Protein AF-A0A0Q6TBN4-F1 (afdb_monomer_lite)

pLDDT: mean 96.28, std 6.08, range [51.78, 98.81]

Secondary structure (DSSP, 8-state):
-EE--S-TTS-----TT-B-SSSSEEEEEEEEE-SSSEEEEEEEEE-S--BSB-----S----S-EEEEEEEESSSS--EEE----PPP-

Sequence (90 aa):
MFTLQDNSASPSVPTLQMTFSRFGIVHFEVQYWNGAGWVDVPGGNVVNNNKVWRQFVFAPITTQRIRVLVSSSEYYLSRIVEVEAWTASQ

Structure (mmCIF, N/CA/C/O backbone):
data_AF-A0A0Q6TBN4-F1
#
_entry.id   AF-A0A0Q6TBN4-F1
#
loop_
_atom_site.group_PDB
_atom_site.id
_atom_site.type_symbol
_atom_site.label_atom_id
_atom_site.label_alt_id
_atom_site.label_comp_id
_atom_site.label_asym_id
_atom_site.label_entity_id
_atom_site.label_seq_id
_atom_site.pdbx_PDB_ins_code
_atom_site.Cartn_x
_atom_site.Cartn_y
_atom_site.Cartn_z
_atom_site.occupancy
_atom_site.B_iso_or_equiv
_atom_site.auth_seq_id
_atom_site.auth_comp_id
_atom_site.auth_asym_id
_atom_site.auth_atom_id
_atom_site.pdbx_PDB_model_num
ATOM 1 N N . MET A 1 1 ? -1.395 2.960 -2.526 1.00 96.12 1 MET A N 1
ATOM 2 C CA . MET A 1 1 ? 0.049 2.812 -2.240 1.00 96.12 1 MET A CA 1
ATOM 3 C C . MET A 1 1 ? 0.803 2.892 -3.549 1.00 96.12 1 MET A C 1
ATOM 5 O O . MET A 1 1 ? 0.397 2.244 -4.513 1.00 96.12 1 MET A O 1
ATOM 9 N N . PHE A 1 2 ? 1.866 3.686 -3.565 1.00 98.31 2 PHE A N 1
ATOM 10 C CA . PHE A 1 2 ? 2.741 3.876 -4.711 1.00 98.31 2 PHE A CA 1
ATOM 11 C C . PHE A 1 2 ? 4.162 3.451 -4.354 1.00 98.31 2 PHE A C 1
ATOM 13 O O . PHE A 1 2 ? 4.709 3.866 -3.329 1.00 98.31 2 PHE A O 1
ATOM 20 N N . THR A 1 3 ? 4.765 2.639 -5.213 1.00 98.38 3 THR A N 1
ATOM 21 C CA . THR A 1 3 ? 6.182 2.279 -5.143 1.00 98.38 3 THR A CA 1
ATOM 22 C C . THR A 1 3 ? 6.958 2.963 -6.267 1.00 98.38 3 THR A C 1
ATOM 24 O O . THR A 1 3 ? 6.361 3.597 -7.136 1.00 98.38 3 THR A O 1
ATOM 27 N N . LEU A 1 4 ? 8.289 2.911 -6.235 1.00 97.69 4 LEU A N 1
ATOM 28 C CA . LEU A 1 4 ? 9.099 3.632 -7.214 1.00 97.69 4 LEU A CA 1
ATOM 29 C C . LEU A 1 4 ? 8.964 3.002 -8.610 1.00 97.69 4 LEU A C 1
ATOM 31 O O . LEU A 1 4 ? 9.059 1.787 -8.755 1.00 97.69 4 LEU A O 1
ATOM 35 N N . GLN A 1 5 ? 8.753 3.837 -9.629 1.00 97.50 5 GLN A N 1
ATOM 36 C CA . GLN A 1 5 ? 8.724 3.424 -11.037 1.00 97.50 5 GLN A CA 1
ATOM 37 C C . GLN A 1 5 ? 10.138 3.271 -11.622 1.00 97.50 5 GLN A C 1
ATOM 39 O O . GLN A 1 5 ? 11.086 3.880 -11.122 1.00 97.50 5 GLN A O 1
ATOM 44 N N . ASP A 1 6 ? 10.272 2.515 -12.717 1.00 96.88 6 ASP A N 1
ATOM 45 C CA . ASP A 1 6 ? 11.564 2.248 -13.372 1.00 96.88 6 ASP A CA 1
ATOM 46 C C . ASP A 1 6 ? 12.284 3.537 -13.810 1.00 96.88 6 ASP A C 1
ATOM 48 O O . ASP A 1 6 ? 13.482 3.692 -13.572 1.00 96.88 6 ASP A O 1
ATOM 52 N N . ASN A 1 7 ? 11.555 4.492 -14.403 1.00 94.44 7 ASN A N 1
ATOM 53 C CA . ASN A 1 7 ? 12.095 5.790 -14.822 1.00 94.44 7 ASN A CA 1
ATOM 54 C C . ASN A 1 7 ? 12.130 6.798 -13.656 1.00 94.44 7 ASN A C 1
ATOM 56 O O . ASN A 1 7 ? 11.522 7.866 -13.708 1.00 94.44 7 ASN A O 1
ATOM 60 N N . SER A 1 8 ? 12.807 6.437 -12.567 1.00 93.19 8 SER A N 1
ATOM 61 C CA . SER A 1 8 ? 12.803 7.199 -11.310 1.00 93.19 8 SER A CA 1
ATOM 62 C C . SER A 1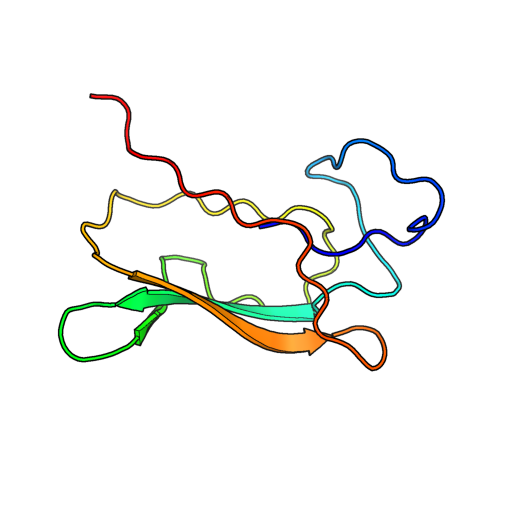 8 ? 13.425 8.598 -11.404 1.00 93.19 8 SER A C 1
ATOM 64 O O . SER A 1 8 ? 13.059 9.473 -10.625 1.00 93.19 8 SER A O 1
ATOM 66 N N . ALA A 1 9 ? 14.326 8.833 -12.362 1.00 95.69 9 ALA A N 1
ATOM 67 C CA . ALA A 1 9 ? 14.943 10.141 -12.598 1.00 95.69 9 ALA A CA 1
ATOM 68 C C . ALA A 1 9 ? 14.049 11.108 -13.400 1.00 95.69 9 ALA A C 1
ATOM 70 O O . ALA A 1 9 ? 14.295 12.312 -13.405 1.00 95.69 9 ALA A O 1
ATOM 71 N N . SER A 1 10 ? 13.021 10.599 -14.084 1.00 96.56 10 SER A N 1
ATOM 72 C CA . SER A 1 10 ? 12.063 11.399 -14.853 1.00 96.56 10 SER A CA 1
ATOM 73 C C . SER A 1 10 ? 10.674 10.746 -14.776 1.00 96.56 10 SER A C 1
ATOM 75 O O . SER A 1 10 ? 10.199 10.146 -15.744 1.00 96.56 10 SER A O 1
ATOM 77 N N . PRO A 1 11 ? 10.044 10.772 -13.587 1.00 95.69 11 PRO A N 1
ATOM 78 C CA . PRO A 1 11 ? 8.812 10.041 -13.342 1.00 95.69 11 PRO A CA 1
ATOM 79 C C . PRO A 1 11 ? 7.641 10.609 -14.149 1.00 95.69 11 PRO A C 1
ATOM 81 O O . PRO A 1 11 ? 7.536 11.814 -14.371 1.00 95.69 11 PRO A O 1
ATOM 84 N N . SER A 1 12 ? 6.716 9.730 -14.528 1.00 96.81 12 SER A N 1
ATOM 85 C CA . SER A 1 12 ? 5.401 10.108 -15.062 1.00 96.81 12 SER A CA 1
ATOM 86 C C . SER A 1 12 ? 4.300 9.821 -14.039 1.00 96.81 12 SER A C 1
ATOM 88 O O . SER A 1 12 ? 4.532 9.087 -13.072 1.00 96.81 12 SER A O 1
ATOM 90 N N . VAL A 1 13 ? 3.109 10.402 -14.232 1.00 96.75 13 VAL A N 1
ATOM 91 C CA . VAL A 1 13 ? 1.944 10.147 -13.366 1.00 96.75 13 VAL A CA 1
ATOM 92 C C . VAL A 1 13 ? 1.611 8.647 -13.394 1.00 96.75 13 VAL A C 1
ATOM 94 O O . VAL A 1 13 ? 1.342 8.115 -14.476 1.00 96.75 13 VAL A O 1
ATOM 97 N N . PRO A 1 14 ? 1.623 7.945 -12.243 1.00 97.38 14 PRO A N 1
ATOM 98 C CA . PRO A 1 14 ? 1.321 6.521 -12.212 1.00 97.38 14 PRO A CA 1
ATOM 99 C C . PRO A 1 14 ? -0.103 6.216 -12.681 1.00 97.38 14 PRO A C 1
ATOM 101 O O . PRO A 1 14 ? -1.063 6.887 -12.311 1.00 97.38 14 PRO A O 1
ATOM 104 N N . THR A 1 15 ? -0.248 5.145 -13.458 1.00 97.69 15 THR A N 1
ATOM 105 C CA . THR A 1 15 ? -1.550 4.583 -13.841 1.00 97.69 15 THR A CA 1
ATOM 106 C C . THR A 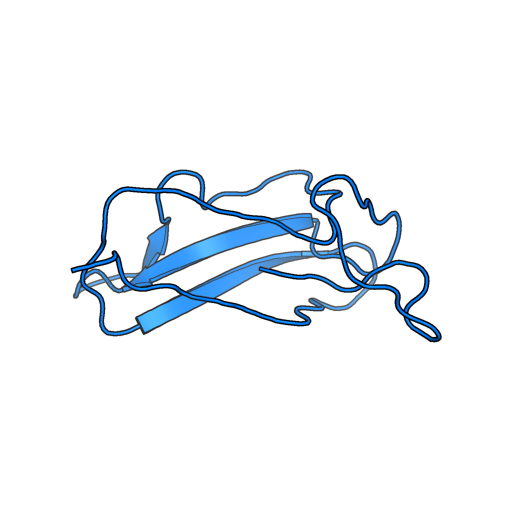1 15 ? -1.721 3.202 -13.214 1.00 97.69 15 THR A C 1
ATOM 108 O O . THR A 1 15 ? -0.739 2.546 -12.866 1.00 97.69 15 THR A O 1
ATOM 111 N N . LEU A 1 16 ? -2.958 2.707 -13.111 1.00 96.94 16 LEU A N 1
ATOM 112 C CA . LEU A 1 16 ? -3.229 1.362 -12.573 1.00 96.94 16 LEU A CA 1
ATOM 113 C C . LEU A 1 16 ? -2.607 0.231 -13.402 1.00 96.94 16 LEU A C 1
ATOM 115 O O . LEU A 1 16 ? -2.409 -0.881 -12.911 1.00 96.94 16 LEU A O 1
ATOM 119 N N . GLN A 1 17 ? -2.301 0.499 -14.670 1.00 97.62 17 GLN A N 1
ATOM 120 C CA . GLN A 1 17 ? -1.679 -0.479 -15.552 1.00 97.62 17 GLN A CA 1
ATOM 121 C C . GLN A 1 17 ? -0.150 -0.424 -15.499 1.00 97.62 17 GLN A C 1
ATOM 123 O O . GLN A 1 17 ? 0.473 -1.437 -15.819 1.00 97.62 17 GLN A O 1
ATOM 128 N N . MET A 1 18 ? 0.437 0.691 -15.043 1.00 98.38 18 MET A N 1
ATOM 129 C CA . MET A 1 18 ? 1.883 0.903 -15.000 1.00 98.38 18 MET A CA 1
ATOM 130 C C . MET A 1 18 ? 2.580 -0.167 -14.158 1.00 98.38 18 MET A C 1
ATOM 132 O O . MET A 1 18 ? 2.272 -0.371 -12.978 1.00 98.38 18 MET A O 1
ATOM 136 N N . THR A 1 19 ? 3.539 -0.842 -14.783 1.00 98.38 19 THR A N 1
ATOM 137 C CA . THR A 1 19 ? 4.383 -1.845 -14.140 1.00 98.38 19 THR A CA 1
ATOM 138 C C . THR A 1 19 ? 5.763 -1.293 -13.816 1.00 98.38 19 THR A C 1
ATOM 140 O O . THR A 1 19 ? 6.209 -0.331 -14.436 1.00 98.38 19 THR A O 1
ATOM 143 N N . PHE A 1 20 ? 6.448 -1.939 -12.882 1.00 98.06 20 PHE A N 1
ATOM 144 C CA . PHE A 1 20 ? 7.888 -1.805 -12.697 1.00 98.06 20 PHE A CA 1
ATOM 145 C C . PHE A 1 20 ? 8.564 -3.155 -12.957 1.00 98.06 20 PHE A C 1
ATOM 147 O O . PHE A 1 20 ? 7.958 -4.217 -12.794 1.00 98.06 20 PHE A O 1
ATOM 154 N N . SER A 1 21 ? 9.829 -3.092 -13.348 1.00 97.12 21 SER A N 1
ATOM 155 C CA . SER A 1 21 ? 10.760 -4.223 -13.411 1.00 97.12 21 SER A CA 1
ATOM 156 C C . SER A 1 21 ? 11.973 -4.014 -12.503 1.00 97.12 21 SER A C 1
ATOM 158 O O . SER A 1 21 ? 12.804 -4.907 -12.359 1.00 97.12 21 SER A O 1
ATOM 160 N N . ARG A 1 22 ? 12.089 -2.823 -11.904 1.00 95.19 22 ARG A N 1
ATOM 161 C CA . ARG A 1 22 ? 13.147 -2.417 -10.987 1.00 95.19 22 ARG A CA 1
ATOM 162 C C . ARG A 1 22 ? 12.555 -1.588 -9.852 1.00 95.19 22 ARG A C 1
ATOM 164 O O . ARG A 1 22 ? 11.523 -0.948 -9.994 1.00 95.19 22 ARG A O 1
ATOM 171 N N . PHE A 1 23 ? 13.260 -1.555 -8.727 1.00 96.12 23 PHE A N 1
ATOM 172 C CA . PHE A 1 23 ? 13.067 -0.624 -7.609 1.00 96.12 23 PHE A CA 1
ATOM 173 C C . PHE A 1 23 ? 11.789 -0.740 -6.771 1.00 96.12 23 PHE A C 1
ATOM 175 O O . PHE A 1 23 ? 11.806 -0.267 -5.628 1.00 96.12 23 PHE A O 1
ATOM 182 N N . GLY A 1 24 ? 10.718 -1.315 -7.316 1.00 98.00 24 GLY A N 1
ATOM 183 C CA . GLY A 1 24 ? 9.427 -1.426 -6.655 1.00 98.00 24 GLY A CA 1
ATOM 184 C C . GLY A 1 24 ? 9.387 -2.480 -5.545 1.00 98.00 24 GLY A C 1
ATOM 185 O O . GLY A 1 24 ? 10.158 -3.439 -5.541 1.00 98.00 24 GLY A O 1
ATOM 186 N N . ILE A 1 25 ? 8.470 -2.320 -4.590 1.00 98.62 25 ILE A N 1
ATOM 187 C CA . ILE A 1 25 ? 8.203 -3.330 -3.558 1.00 98.62 25 ILE A CA 1
ATOM 188 C C . ILE A 1 25 ? 7.344 -4.465 -4.129 1.00 98.62 25 ILE A C 1
ATOM 190 O O . ILE A 1 25 ? 6.333 -4.225 -4.799 1.00 98.62 25 ILE A O 1
ATOM 194 N N . VAL A 1 26 ? 7.763 -5.702 -3.865 1.00 98.44 26 VAL A N 1
ATOM 195 C CA . VAL A 1 26 ? 7.242 -6.918 -4.506 1.00 98.44 26 VAL A CA 1
ATOM 196 C C . VAL A 1 26 ? 6.328 -7.683 -3.554 1.00 98.44 26 VAL A C 1
ATOM 198 O O . VAL A 1 26 ? 5.220 -8.046 -3.953 1.00 98.44 26 VAL A O 1
ATOM 201 N N . HIS A 1 27 ? 6.757 -7.893 -2.302 1.00 98.62 27 HIS A N 1
ATOM 202 C CA . HIS A 1 27 ? 5.950 -8.519 -1.242 1.00 98.62 27 HIS A CA 1
ATOM 203 C C . HIS A 1 27 ? 5.762 -7.534 -0.093 1.00 98.62 27 HIS A C 1
ATOM 205 O O . HIS A 1 27 ? 6.739 -6.958 0.401 1.00 98.62 27 HIS A O 1
ATOM 211 N N . PHE A 1 28 ? 4.510 -7.305 0.290 1.00 98.75 28 PHE A N 1
ATOM 212 C CA . PHE A 1 28 ? 4.167 -6.382 1.365 1.00 98.75 28 PHE A CA 1
ATOM 213 C C . PHE A 1 28 ? 2.735 -6.592 1.865 1.00 98.75 28 PHE A C 1
ATOM 215 O O . PHE A 1 28 ? 1.860 -7.056 1.132 1.00 98.75 28 PHE A O 1
ATOM 222 N N . GLU A 1 29 ? 2.487 -6.157 3.094 1.00 98.81 29 GLU A N 1
ATOM 223 C CA . GLU A 1 29 ? 1.182 -6.152 3.737 1.00 98.81 29 GLU A CA 1
ATOM 224 C C . GLU A 1 29 ? 0.743 -4.721 4.072 1.00 98.81 29 GLU A C 1
ATOM 226 O O . GLU A 1 29 ? 1.464 -3.954 4.715 1.00 98.81 29 GLU A O 1
ATOM 231 N N . VAL A 1 30 ? -0.472 -4.351 3.666 1.00 98.75 30 VAL A N 1
ATOM 232 C CA . VAL A 1 30 ? -1.136 -3.115 4.104 1.00 98.75 30 VAL A CA 1
ATOM 233 C C . VAL A 1 30 ? -1.970 -3.423 5.340 1.00 98.75 30 VAL A C 1
ATOM 235 O O . VAL A 1 30 ? -2.879 -4.250 5.284 1.00 98.75 30 VAL A O 1
ATOM 238 N N . GLN A 1 31 ? -1.666 -2.759 6.454 1.00 98.81 31 GLN A N 1
ATOM 239 C CA . GLN A 1 31 ? -2.165 -3.143 7.772 1.00 98.81 31 GLN A CA 1
ATOM 240 C C . GLN A 1 31 ? -2.756 -1.972 8.551 1.00 98.81 31 GLN A C 1
ATOM 242 O O . GLN A 1 31 ? -2.324 -0.825 8.417 1.00 98.81 31 GLN A O 1
ATOM 247 N N . TYR A 1 32 ? -3.702 -2.290 9.429 1.00 98.75 32 TYR A N 1
ATOM 248 C CA . TYR A 1 32 ? -4.278 -1.380 10.411 1.00 98.75 32 TYR A CA 1
ATOM 249 C C . TYR A 1 32 ? -4.098 -1.924 11.832 1.00 98.75 32 TYR A C 1
ATOM 251 O O . TYR A 1 32 ? -3.896 -3.122 12.041 1.00 98.75 32 TYR A O 1
ATOM 259 N N . TRP A 1 33 ? -4.148 -1.032 12.820 1.00 98.69 33 TRP A N 1
ATOM 260 C CA . TRP A 1 33 ? -4.138 -1.410 14.232 1.00 98.69 33 TRP A CA 1
ATOM 261 C C . TRP A 1 33 ? -5.556 -1.712 14.724 1.00 98.69 33 TRP A C 1
ATOM 263 O O . TRP A 1 33 ? -6.419 -0.838 14.690 1.00 98.69 33 TRP A O 1
ATOM 273 N N . ASN A 1 34 ? -5.794 -2.921 15.236 1.00 98.00 34 ASN A N 1
ATOM 274 C CA . ASN A 1 34 ? -7.119 -3.339 15.721 1.00 98.00 34 ASN A CA 1
ATOM 275 C C . ASN A 1 34 ? -7.352 -3.090 17.227 1.00 98.00 34 ASN A C 1
ATOM 277 O O . ASN A 1 34 ? -8.343 -3.559 17.778 1.00 98.00 34 ASN A O 1
ATOM 281 N N . GLY A 1 35 ? -6.429 -2.406 17.909 1.00 98.19 35 GLY A N 1
ATOM 282 C CA . GLY A 1 35 ? -6.456 -2.210 19.364 1.00 98.19 35 GLY A CA 1
ATOM 283 C C . GLY A 1 35 ? -5.471 -3.097 20.132 1.00 98.19 35 GLY A C 1
ATOM 284 O O . GLY A 1 35 ? -5.009 -2.683 21.192 1.00 98.19 35 GLY A O 1
ATOM 285 N N . ALA A 1 36 ? -5.091 -4.253 19.579 1.00 97.81 36 ALA A N 1
ATOM 286 C CA . ALA A 1 36 ? -4.181 -5.217 20.210 1.00 97.81 36 ALA A CA 1
ATOM 287 C C . ALA A 1 36 ? -2.999 -5.635 19.316 1.00 97.81 36 ALA A C 1
ATOM 289 O O . ALA A 1 36 ? -1.945 -6.018 19.821 1.00 97.81 36 ALA A O 1
ATOM 290 N N . GLY A 1 37 ? -3.163 -5.561 17.996 1.00 98.31 37 GLY A N 1
ATOM 291 C CA . GLY A 1 37 ? -2.183 -6.006 17.017 1.00 98.31 37 GLY A CA 1
ATOM 292 C C . GLY A 1 37 ? -2.386 -5.367 15.645 1.00 98.31 37 GLY A C 1
ATOM 293 O O . GLY A 1 37 ? -3.354 -4.645 15.392 1.00 98.31 37 GLY A O 1
ATOM 294 N N . TRP A 1 38 ? -1.443 -5.653 14.752 1.00 98.81 38 TRP A N 1
ATOM 295 C CA . TRP A 1 38 ? -1.541 -5.303 13.339 1.00 98.81 38 TRP A CA 1
ATOM 296 C C . TRP A 1 38 ? -2.291 -6.394 12.582 1.00 98.81 38 TRP A C 1
ATOM 298 O O . TRP A 1 38 ? -1.971 -7.572 12.731 1.00 98.81 38 TRP A O 1
ATOM 308 N N . VAL A 1 39 ? -3.269 -5.990 11.775 1.00 98.69 39 VAL A N 1
ATOM 309 C CA . VAL A 1 39 ? -4.082 -6.878 10.934 1.00 98.69 39 VAL A CA 1
ATOM 310 C C . VAL A 1 39 ? -4.097 -6.328 9.514 1.00 98.69 39 VAL A C 1
ATOM 312 O O . VAL A 1 39 ? -4.120 -5.111 9.326 1.00 98.69 39 VAL A O 1
ATOM 315 N N . ASP A 1 40 ? -4.076 -7.209 8.518 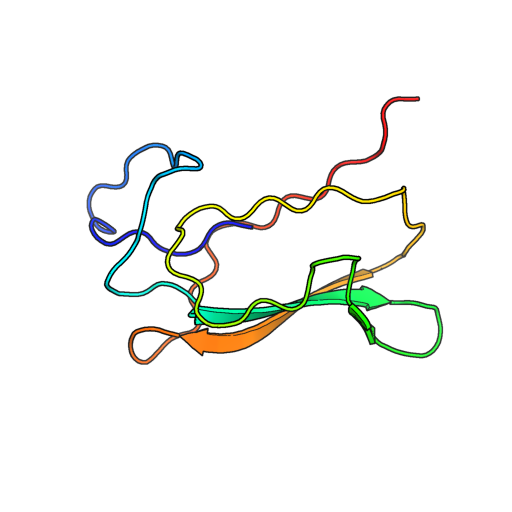1.00 98.75 40 ASP A N 1
ATOM 316 C CA . ASP A 1 40 ? -4.158 -6.824 7.109 1.00 98.75 40 ASP A CA 1
ATOM 317 C C . ASP A 1 40 ? -5.528 -6.208 6.792 1.00 98.75 40 ASP A C 1
ATOM 319 O O . ASP A 1 40 ? -6.568 -6.702 7.235 1.00 98.75 40 ASP A O 1
ATOM 323 N N . VAL A 1 41 ? -5.551 -5.145 5.982 1.00 98.31 41 VAL A N 1
ATOM 324 C CA . VAL A 1 41 ? -6.805 -4.721 5.336 1.00 98.31 41 VAL A CA 1
ATOM 325 C C . VAL A 1 41 ? -7.270 -5.824 4.371 1.00 98.31 41 VAL A C 1
ATOM 327 O O . VAL A 1 41 ? -6.432 -6.581 3.870 1.00 98.31 41 VAL A O 1
ATOM 330 N N . PRO A 1 42 ? -8.570 -5.940 4.046 1.00 98.19 42 PRO A N 1
ATOM 331 C CA . PRO A 1 42 ? -9.023 -6.902 3.044 1.00 98.19 42 PRO A CA 1
ATOM 332 C C . PRO A 1 42 ? -8.277 -6.731 1.709 1.00 98.19 42 PRO A C 1
ATOM 334 O O . PRO A 1 42 ? -8.241 -5.642 1.138 1.00 98.19 42 PRO A O 1
ATOM 337 N N . GLY A 1 43 ? -7.641 -7.806 1.232 1.00 97.81 43 GLY A N 1
ATOM 338 C CA . GLY A 1 43 ? -6.786 -7.788 0.035 1.00 97.81 43 GLY A CA 1
ATOM 339 C C . GLY A 1 43 ? -5.416 -7.114 0.217 1.00 97.81 43 GLY A C 1
ATOM 340 O O . GLY A 1 43 ? -4.705 -6.915 -0.766 1.00 97.81 43 GLY A O 1
ATOM 341 N N . GLY A 1 44 ? -5.051 -6.752 1.450 1.00 98.12 44 GLY A N 1
ATOM 342 C CA . GLY A 1 44 ? -3.835 -6.016 1.797 1.00 98.12 44 GLY A CA 1
ATOM 343 C C . GLY A 1 44 ? -2.551 -6.841 1.797 1.00 98.12 44 GLY A C 1
ATOM 344 O O . GLY A 1 44 ? -1.482 -6.244 1.740 1.00 98.12 44 GLY A O 1
ATOM 345 N N . ASN A 1 45 ? -2.638 -8.174 1.829 1.00 98.56 45 ASN A N 1
ATOM 346 C CA . ASN A 1 45 ? -1.491 -9.064 1.658 1.00 98.56 45 ASN A CA 1
ATOM 347 C C . ASN A 1 45 ? -1.185 -9.219 0.164 1.00 98.56 45 ASN A C 1
ATOM 349 O O . ASN A 1 45 ? -1.972 -9.804 -0.587 1.00 98.56 45 ASN A O 1
ATOM 353 N N . VAL A 1 46 ? -0.064 -8.652 -0.276 1.00 98.69 46 VAL A N 1
ATOM 354 C CA . VAL A 1 46 ? 0.336 -8.637 -1.680 1.00 98.69 46 VAL A CA 1
ATOM 355 C C . VAL A 1 46 ? 1.617 -9.430 -1.868 1.00 98.69 46 VAL A C 1
ATOM 357 O O . VAL A 1 46 ? 2.666 -9.098 -1.321 1.00 98.69 46 VAL A O 1
ATOM 360 N N . VAL A 1 47 ? 1.533 -10.430 -2.742 1.00 98.50 47 VAL A N 1
ATOM 361 C CA . VAL A 1 47 ? 2.666 -11.213 -3.236 1.00 98.50 47 VAL A CA 1
ATOM 362 C C . VAL A 1 47 ? 2.850 -10.986 -4.734 1.00 98.50 47 VAL A C 1
ATOM 364 O O . VAL A 1 47 ? 1.885 -10.753 -5.461 1.00 98.50 47 VAL A O 1
ATOM 367 N N . ASN A 1 48 ? 4.098 -11.065 -5.197 1.00 97.81 48 ASN A N 1
ATOM 368 C CA . ASN A 1 48 ? 4.506 -10.892 -6.594 1.00 97.81 48 ASN A CA 1
ATOM 369 C C . ASN A 1 48 ? 3.947 -9.617 -7.257 1.00 97.81 48 ASN A C 1
ATOM 371 O O . ASN A 1 48 ? 3.508 -9.643 -8.408 1.00 97.81 48 ASN A O 1
ATOM 375 N N . ASN A 1 49 ? 3.946 -8.493 -6.533 1.00 98.38 49 ASN A N 1
ATOM 376 C CA . ASN A 1 49 ? 3.556 -7.211 -7.103 1.00 98.38 49 ASN A CA 1
ATOM 377 C C . ASN A 1 49 ? 4.527 -6.794 -8.209 1.00 98.38 49 ASN A C 1
ATOM 379 O O . ASN A 1 49 ? 5.738 -6.799 -8.011 1.00 98.38 49 ASN A O 1
ATOM 383 N N . ASN A 1 50 ? 3.979 -6.340 -9.330 1.00 98.25 50 ASN A N 1
ATOM 384 C CA . ASN A 1 50 ? 4.733 -5.661 -10.379 1.00 98.25 50 ASN A CA 1
ATOM 385 C C . ASN A 1 50 ? 4.122 -4.305 -10.751 1.00 98.25 50 ASN A C 1
ATOM 387 O O . ASN A 1 50 ? 4.488 -3.746 -11.779 1.00 98.25 50 ASN A O 1
ATOM 391 N N . LYS A 1 51 ? 3.156 -3.788 -9.977 1.00 98.62 51 LYS A N 1
ATOM 392 C CA . LYS A 1 51 ? 2.468 -2.520 -10.255 1.00 98.62 51 LYS A CA 1
ATOM 393 C C . LYS A 1 51 ? 3.058 -1.383 -9.436 1.00 98.62 51 LYS A C 1
ATOM 395 O O . LYS A 1 51 ? 3.230 -1.513 -8.224 1.00 98.62 51 LYS A O 1
ATOM 400 N N . VAL A 1 52 ? 3.292 -0.252 -10.103 1.00 98.69 52 VAL A N 1
ATOM 401 C CA . VAL A 1 52 ? 3.745 0.998 -9.468 1.00 98.69 52 VAL A CA 1
ATOM 402 C C . VAL A 1 52 ? 2.667 1.531 -8.526 1.00 98.69 52 VAL A C 1
ATOM 404 O O . VAL A 1 52 ? 2.973 1.935 -7.408 1.00 98.69 52 VAL A O 1
ATOM 407 N N . TRP A 1 53 ? 1.402 1.476 -8.951 1.00 98.56 53 TRP A N 1
ATOM 408 C CA . TRP A 1 53 ? 0.249 1.890 -8.158 1.00 98.56 53 TRP A CA 1
ATOM 409 C C . TRP A 1 53 ? -0.619 0.691 -7.775 1.00 98.56 53 TRP A C 1
ATOM 411 O O . TRP A 1 53 ? -1.119 -0.041 -8.631 1.00 98.56 53 TRP A O 1
ATOM 421 N N . ARG A 1 54 ? -0.825 0.507 -6.468 1.00 98.19 54 ARG A N 1
ATOM 422 C CA . ARG A 1 54 ? -1.756 -0.473 -5.901 1.00 98.19 54 ARG A CA 1
ATOM 423 C C . ARG A 1 54 ? -2.864 0.236 -5.134 1.00 98.19 54 ARG A C 1
ATOM 425 O O . ARG A 1 54 ? -2.600 0.949 -4.157 1.00 98.19 54 ARG A O 1
ATOM 432 N N . GLN A 1 55 ? -4.095 0.011 -5.581 1.00 97.44 55 GLN A N 1
ATOM 433 C CA . GLN A 1 55 ? -5.317 0.426 -4.904 1.00 97.44 55 GLN A CA 1
ATOM 434 C C . GLN A 1 55 ? -5.943 -0.756 -4.170 1.00 97.44 55 GLN A C 1
ATOM 436 O O . GLN A 1 55 ? -5.938 -1.884 -4.663 1.00 97.44 55 GLN A O 1
ATOM 441 N N . PHE A 1 56 ? -6.491 -0.467 -2.996 1.00 96.69 56 PHE A N 1
ATOM 442 C CA . PHE A 1 56 ? -7.192 -1.421 -2.150 1.00 96.69 56 PHE A CA 1
ATOM 443 C C . PHE A 1 56 ? -8.547 -0.809 -1.826 1.00 96.69 56 PHE A C 1
ATOM 445 O O . PHE A 1 56 ? -8.605 0.299 -1.296 1.00 96.69 56 PHE A O 1
ATOM 452 N N . VAL A 1 57 ? -9.620 -1.512 -2.180 1.00 95.94 57 VAL A N 1
ATOM 453 C CA . VAL A 1 57 ? -10.998 -1.088 -1.920 1.00 95.94 57 VAL A CA 1
ATOM 454 C C . VAL A 1 57 ? -11.625 -2.120 -0.997 1.00 95.94 57 VAL A C 1
ATOM 456 O O . VAL A 1 57 ? -11.623 -3.311 -1.298 1.00 95.94 57 VAL A O 1
ATOM 459 N N . PHE A 1 58 ? -12.119 -1.662 0.146 1.00 96.00 58 PHE A N 1
ATOM 460 C CA . PHE A 1 58 ? -12.658 -2.499 1.211 1.00 96.00 58 PHE A CA 1
ATOM 461 C C . PHE A 1 58 ? -13.707 -1.713 2.010 1.00 96.00 58 PHE A C 1
ATOM 463 O O . PHE A 1 58 ? -13.821 -0.495 1.869 1.00 96.00 58 PHE A O 1
ATOM 470 N N . ALA A 1 59 ? -14.497 -2.409 2.832 1.00 95.69 59 ALA A N 1
ATOM 471 C CA . ALA A 1 59 ? -15.456 -1.761 3.728 1.00 95.69 59 ALA A CA 1
ATOM 472 C C . ALA A 1 59 ? -14.731 -0.852 4.744 1.00 95.69 59 ALA A C 1
ATOM 474 O O . ALA A 1 59 ? -13.631 -1.206 5.160 1.00 95.69 59 ALA A O 1
ATOM 475 N N . PRO A 1 60 ? -15.309 0.282 5.180 1.00 95.88 60 PRO A N 1
ATOM 476 C CA . PRO A 1 60 ? -14.619 1.219 6.068 1.00 95.88 60 PRO A CA 1
ATOM 477 C C . PRO A 1 60 ? -14.115 0.570 7.364 1.00 95.88 60 PRO A C 1
ATOM 479 O O . PRO A 1 60 ? -14.833 -0.193 8.009 1.00 95.88 60 PRO A O 1
ATOM 482 N N . ILE A 1 61 ? -12.885 0.908 7.764 1.00 96.25 61 ILE A N 1
ATOM 483 C CA . ILE A 1 61 ? -12.250 0.428 8.998 1.00 96.25 61 ILE A CA 1
ATOM 484 C C . ILE A 1 61 ? -11.907 1.632 9.874 1.00 96.25 61 ILE A C 1
ATOM 486 O O . ILE A 1 61 ? -11.112 2.486 9.482 1.00 96.25 61 ILE A O 1
ATOM 490 N N . THR A 1 62 ? -12.457 1.675 11.088 1.00 96.31 62 THR A N 1
ATOM 491 C CA . THR A 1 62 ? -12.061 2.659 12.102 1.00 96.31 62 THR A CA 1
ATOM 492 C C . THR A 1 62 ? -10.761 2.211 12.761 1.00 96.31 62 THR A C 1
ATOM 494 O O . THR A 1 62 ? -10.712 1.178 13.424 1.00 96.31 62 THR A O 1
ATOM 497 N N . THR A 1 63 ? -9.701 2.996 12.595 1.00 97.50 63 THR A N 1
ATOM 498 C CA . THR A 1 63 ? -8.382 2.732 13.176 1.00 97.50 63 THR A CA 1
ATOM 499 C C . THR A 1 63 ? -7.691 4.043 13.534 1.00 97.50 63 THR A C 1
ATOM 501 O O . THR A 1 63 ? -7.975 5.087 12.956 1.00 97.50 63 THR A O 1
ATOM 504 N N . GLN A 1 64 ? -6.750 3.985 14.473 1.00 97.31 64 GLN A N 1
ATOM 505 C CA . GLN A 1 64 ? -5.876 5.116 14.801 1.00 97.31 64 GLN A CA 1
ATOM 506 C C . GLN A 1 64 ? -4.561 5.087 14.017 1.00 97.31 64 GLN A C 1
ATOM 508 O O . GLN A 1 64 ? -3.816 6.064 14.022 1.00 97.31 64 GLN A O 1
ATOM 513 N N . ARG A 1 65 ? -4.212 3.938 13.425 1.00 98.25 65 ARG A N 1
ATOM 514 C CA . ARG A 1 65 ? -2.905 3.718 12.799 1.00 98.25 65 ARG A CA 1
ATOM 515 C C . ARG A 1 65 ? -3.033 2.797 11.600 1.00 98.25 65 ARG A C 1
ATOM 517 O O . ARG A 1 65 ? -3.774 1.810 11.629 1.00 98.25 65 ARG A O 1
ATOM 524 N N . ILE A 1 66 ? -2.232 3.099 10.594 1.00 98.44 66 ILE A N 1
ATOM 525 C CA . ILE A 1 66 ? -1.995 2.255 9.430 1.00 98.44 66 ILE A CA 1
ATOM 526 C C . ILE A 1 66 ? -0.490 2.052 9.270 1.00 98.44 66 ILE A C 1
ATOM 528 O O . ILE A 1 66 ? 0.303 2.865 9.750 1.00 98.44 66 ILE A O 1
ATOM 532 N N . ARG A 1 67 ? -0.092 0.974 8.599 1.00 98.50 67 ARG A N 1
ATOM 533 C CA . ARG A 1 67 ? 1.285 0.774 8.139 1.00 98.50 67 ARG A CA 1
ATOM 534 C C . ARG A 1 67 ? 1.315 -0.020 6.840 1.00 98.50 67 ARG A C 1
ATOM 536 O O . ARG A 1 67 ? 0.353 -0.702 6.496 1.00 98.50 67 ARG A O 1
ATOM 543 N N . VAL A 1 68 ? 2.461 0.030 6.173 1.00 98.69 68 VAL A N 1
ATOM 544 C CA . VAL A 1 68 ? 2.833 -0.918 5.122 1.00 98.69 68 VAL A CA 1
ATOM 545 C C . VAL A 1 68 ? 4.052 -1.683 5.627 1.00 98.69 68 VAL A C 1
ATOM 547 O O . VAL A 1 68 ? 5.084 -1.073 5.905 1.00 98.69 68 VAL A O 1
ATOM 550 N N . LEU A 1 69 ? 3.919 -2.995 5.802 1.00 98.62 69 LEU A N 1
ATOM 551 C CA . LEU A 1 69 ? 5.027 -3.888 6.131 1.00 98.62 69 LEU A CA 1
ATOM 552 C C . LEU A 1 69 ? 5.608 -4.406 4.816 1.00 98.62 69 LEU A C 1
ATOM 554 O O . LEU A 1 69 ? 4.883 -4.983 4.022 1.00 98.62 69 LEU A O 1
ATOM 558 N N . VAL A 1 70 ? 6.886 -4.151 4.543 1.00 98.62 70 VAL A N 1
ATOM 559 C CA . VAL A 1 70 ? 7.536 -4.587 3.297 1.00 98.62 70 VAL A CA 1
ATOM 560 C C . VAL A 1 70 ? 8.479 -5.735 3.612 1.00 98.62 70 VAL A C 1
ATOM 562 O O . VAL A 1 70 ? 9.382 -5.570 4.431 1.00 98.62 70 VAL A O 1
ATOM 565 N N . SER A 1 71 ? 8.281 -6.870 2.948 1.00 98.12 71 SER A N 1
ATOM 566 C CA . SER A 1 71 ? 9.078 -8.087 3.131 1.00 98.12 71 SER A CA 1
ATOM 567 C C . SER A 1 71 ? 9.957 -8.417 1.922 1.00 98.12 71 SER A C 1
ATOM 569 O O . SER A 1 71 ? 10.934 -9.149 2.068 1.00 98.12 71 SER A O 1
ATOM 571 N N . SER A 1 72 ? 9.670 -7.847 0.745 1.00 98.19 72 SER A N 1
ATOM 572 C CA . SER A 1 72 ? 10.513 -7.991 -0.447 1.00 98.19 72 SER A CA 1
ATOM 573 C C . SER A 1 72 ? 10.408 -6.792 -1.392 1.00 98.19 72 SER A C 1
ATOM 575 O O . SER A 1 72 ? 9.339 -6.197 -1.559 1.00 98.19 72 SER A O 1
ATOM 577 N N . SER A 1 73 ? 11.513 -6.468 -2.059 1.00 97.62 73 SER A N 1
ATOM 578 C CA . SER A 1 73 ? 11.608 -5.437 -3.091 1.00 97.62 73 SER A CA 1
ATOM 579 C C . SER A 1 73 ? 12.501 -5.893 -4.232 1.00 97.62 73 SER A C 1
ATOM 581 O O . SER A 1 73 ? 13.441 -6.659 -4.035 1.00 97.62 73 SER A O 1
ATOM 583 N N . GLU A 1 74 ? 12.254 -5.344 -5.413 1.00 96.31 74 GLU A N 1
ATOM 584 C CA . GLU A 1 74 ? 13.180 -5.426 -6.528 1.00 96.31 74 GLU A CA 1
ATOM 585 C C . GLU A 1 74 ? 14.341 -4.444 -6.263 1.00 96.31 74 GLU A C 1
ATOM 587 O O . GLU A 1 74 ? 14.125 -3.238 -6.100 1.00 96.31 74 GLU A O 1
ATOM 592 N N . TYR A 1 75 ? 15.580 -4.948 -6.211 1.00 89.38 75 TYR A N 1
ATOM 593 C CA . TYR A 1 75 ? 16.781 -4.296 -5.640 1.00 89.38 75 TYR A CA 1
ATOM 594 C C . TYR A 1 75 ? 16.802 -4.181 -4.098 1.00 89.38 75 TYR A C 1
ATOM 596 O O . TYR A 1 75 ? 15.932 -4.657 -3.383 1.00 89.38 75 TYR A O 1
ATOM 604 N N . TYR A 1 76 ? 17.849 -3.529 -3.581 1.00 88.94 76 TYR A N 1
ATOM 605 C CA . TYR A 1 76 ? 18.272 -3.530 -2.177 1.00 88.94 76 TYR A CA 1
ATOM 606 C C . TYR A 1 76 ? 17.477 -2.634 -1.204 1.00 88.94 76 TYR A C 1
ATOM 608 O O . TYR A 1 76 ? 17.880 -2.530 -0.050 1.00 88.94 76 TYR A O 1
ATOM 616 N N . LEU A 1 77 ? 16.421 -1.928 -1.635 1.00 96.19 77 LEU A N 1
ATOM 617 C CA . LEU A 1 77 ? 15.706 -0.959 -0.783 1.00 96.19 77 LEU A CA 1
ATOM 618 C C . LEU A 1 77 ? 14.186 -1.100 -0.899 1.00 96.19 77 LEU A C 1
ATOM 620 O O . LEU A 1 77 ? 13.647 -1.144 -2.006 1.00 96.19 77 LEU A O 1
ATOM 624 N N . SER A 1 78 ? 13.503 -0.988 0.239 1.00 97.06 78 SER A N 1
ATOM 625 C CA . SER A 1 78 ? 12.049 -0.829 0.321 1.00 97.06 78 SER A CA 1
ATOM 626 C C . SER A 1 78 ? 11.648 0.600 -0.049 1.00 97.06 78 SER A C 1
ATOM 628 O O . SER A 1 78 ? 11.711 1.508 0.779 1.00 97.06 78 SER A O 1
ATOM 630 N N . ARG A 1 79 ? 11.254 0.823 -1.308 1.00 97.56 79 ARG A N 1
ATOM 631 C CA . ARG A 1 79 ? 10.919 2.163 -1.818 1.00 97.56 79 ARG A CA 1
ATOM 632 C C . ARG A 1 79 ? 9.411 2.363 -1.897 1.00 97.56 79 ARG A C 1
ATOM 634 O O . ARG A 1 79 ? 8.764 1.929 -2.849 1.00 97.56 79 ARG A O 1
ATOM 641 N N . ILE A 1 80 ? 8.859 3.052 -0.909 1.00 98.06 80 ILE A N 1
ATOM 642 C CA . ILE A 1 80 ? 7.489 3.569 -0.950 1.00 98.06 80 ILE A CA 1
ATOM 643 C C . ILE A 1 80 ? 7.579 5.047 -1.313 1.00 98.06 80 ILE A C 1
ATOM 645 O O . ILE A 1 80 ? 8.320 5.792 -0.677 1.00 98.06 80 ILE A O 1
ATOM 649 N N . VAL A 1 81 ? 6.853 5.446 -2.353 1.00 98.06 81 VAL A N 1
ATOM 650 C CA . VAL A 1 81 ? 6.762 6.846 -2.780 1.00 98.06 81 VAL A CA 1
ATOM 651 C C . VAL A 1 81 ? 5.646 7.540 -2.013 1.00 98.06 81 VAL A C 1
ATOM 653 O O . VAL A 1 81 ? 5.859 8.618 -1.473 1.00 98.06 81 VAL A O 1
ATOM 656 N N . GLU A 1 82 ? 4.475 6.904 -1.920 1.00 97.75 82 GLU A N 1
ATOM 657 C CA . GLU A 1 82 ? 3.307 7.518 -1.293 1.00 97.75 82 GLU A CA 1
ATOM 658 C C . GLU A 1 82 ? 2.306 6.479 -0.765 1.00 97.75 82 GLU A C 1
ATOM 660 O O . GLU A 1 82 ? 2.113 5.394 -1.334 1.00 97.75 82 GLU A O 1
ATOM 665 N N . VAL A 1 83 ? 1.642 6.825 0.339 1.00 98.06 83 VAL A N 1
ATOM 666 C CA . VAL A 1 83 ? 0.519 6.077 0.911 1.00 98.06 83 VAL A CA 1
ATOM 667 C C . VAL A 1 83 ? -0.639 7.042 1.109 1.00 98.06 83 VAL A C 1
ATOM 669 O O . VAL A 1 83 ? -0.568 7.940 1.939 1.00 98.06 83 VAL A O 1
ATOM 672 N N . GLU A 1 84 ? -1.719 6.804 0.378 1.00 97.31 84 GLU A N 1
ATOM 673 C CA . GLU A 1 84 ? -2.977 7.526 0.528 1.00 97.31 84 GLU A CA 1
ATOM 674 C C . GLU A 1 84 ? -3.990 6.632 1.245 1.00 97.31 84 GLU A C 1
ATOM 676 O O . GLU A 1 84 ? -4.142 5.453 0.900 1.00 97.31 84 GLU A O 1
ATOM 681 N N . ALA A 1 85 ? -4.695 7.199 2.219 1.00 95.81 85 ALA A N 1
ATOM 682 C CA . ALA A 1 85 ? -5.822 6.571 2.890 1.00 95.81 85 ALA A CA 1
ATOM 683 C C . ALA A 1 85 ? -7.014 7.527 2.835 1.00 95.81 85 ALA A C 1
ATOM 685 O O . ALA A 1 85 ? -6.900 8.692 3.208 1.00 95.81 85 ALA A O 1
ATOM 686 N N . TRP A 1 86 ? -8.149 7.020 2.363 1.00 94.69 86 TRP A N 1
ATOM 687 C CA . TRP A 1 86 ? -9.354 7.805 2.124 1.00 94.69 86 TRP A CA 1
ATOM 688 C C . TRP A 1 86 ? -10.418 7.444 3.155 1.00 94.69 86 TRP A C 1
ATOM 690 O O . TRP A 1 86 ? -10.595 6.271 3.492 1.00 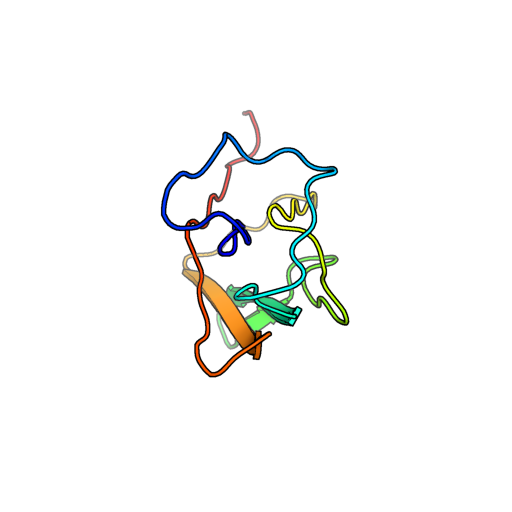94.69 86 TRP A O 1
ATOM 700 N N . THR A 1 87 ? -11.142 8.442 3.651 1.00 90.06 87 THR A N 1
ATOM 701 C CA . THR A 1 87 ? -12.370 8.211 4.415 1.00 90.06 87 THR A CA 1
ATOM 702 C C . THR A 1 87 ? -13.509 7.904 3.450 1.00 90.06 87 THR A C 1
ATOM 704 O O . THR A 1 87 ? -13.539 8.434 2.339 1.00 90.06 87 THR A O 1
ATOM 707 N N . ALA A 1 88 ? -14.467 7.073 3.864 1.00 78.88 88 ALA A N 1
ATOM 708 C CA . ALA A 1 88 ? -15.703 6.923 3.104 1.00 78.88 88 ALA A CA 1
ATOM 709 C C . ALA A 1 88 ? -16.374 8.295 2.930 1.00 78.88 88 ALA A C 1
ATOM 711 O O . ALA A 1 88 ? -16.305 9.135 3.832 1.00 78.88 88 ALA A 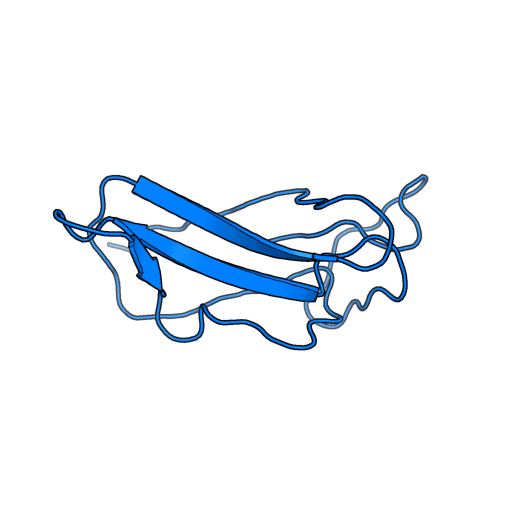O 1
ATOM 712 N N . SER A 1 89 ? -17.004 8.524 1.777 1.00 70.81 89 SER A N 1
ATOM 713 C CA . SER A 1 89 ? -17.927 9.649 1.626 1.00 70.81 89 SER A CA 1
ATOM 714 C C . SER A 1 89 ? -18.997 9.546 2.714 1.00 70.81 89 SER A C 1
ATOM 716 O O . SER A 1 89 ? -19.546 8.457 2.904 1.00 70.81 89 SER A O 1
ATOM 718 N N . GLN A 1 90 ? -19.245 10.643 3.435 1.00 51.78 90 GLN A N 1
ATOM 719 C CA . GLN A 1 90 ? -20.406 10.745 4.323 1.00 51.78 90 GLN A CA 1
ATOM 720 C C . GLN A 1 90 ? -21.708 10.607 3.537 1.00 51.78 90 GLN A C 1
ATOM 722 O O . GLN A 1 90 ? -21.738 11.068 2.372 1.00 51.78 90 GLN A O 1
#

Foldseek 3Di:
DFFAAPVNVDDDDFDQPGFHPARGFAFKFKWFDPPPDTDGAVVRGGHRDGGRDDDDDHDDDDGPDIDMGGDGHHDDDHGDPDDDDDDPDD

Radius of gyration: 13.65 Å; chains: 1; bounding box: 39×23×36 Å

=== Feature glossary ===
Annotated list of the representations used here:

Nearest PDB structures. The Foldseek neighbor list gives the closest experimentally determined structures in the PDB, ranked by structural alignment. TM-score near 1 means near-identical fold; near 0.3 means only rough topology match. This is how one finds what a novel AlphaFold prediction most resembles in the solved-structure universe.

Foldseek 3Di. Foldseek's 3Di representation compresses backbone geometry into a per-residue letter drawn from a learned twenty-state alphabet. It captures the tertiary interaction pattern around each residue — which residues are packed against it in space, regardless of where they are in sequence.

Radius of gyration, Cα contacts, bounding box. Radius of gyration (Rg) is the root-mean-square distance of Cα atoms from their centroid — a single number for overall size and compactness. A globular domain of N residues has Rg ≈ 2.2·N^0.38 Å; an extended or disordered chain has a much larger Rg. The Cα contact count is the number of residue pairs whose Cα atoms are within 8 Å and are more than four positions apart in sequence — a standard proxy for tertiary packing density. The bounding box is the smallest axis-aligned box enclosing all Cα atoms.

InterPro / GO / CATH / organism. The annotation block draws on four external resources. InterPro: which protein families and domains the sequence belongs to. GO: standardized terms for what the protein does, what process it participates in, and where in the cell it acts. CATH: which structural fold it has in the CATH hierarchy. Organism: the species of origin.

mmCIF coordinates. The mmCIF block holds the 3D Cartesian coordinates of each backbone atom (N, Cα, C, O) in ångströms. mmCIF is the PDB's canonical archive format — a tagged-loop text representation of the atomic model.

pLDDT. pLDDT is the predicted lDDT-Cα score: AlphaFold's confidence that the local environment of each residue (all inter-atomic distances within 15 Å) is correctly placed. It is a per-residue number between 0 and 100, with higher meaning more reliable.

Backbone torsions (φ/ψ). φ (phi) and ψ (psi) are the two rotatable backbone dihedrals per residue: φ is the C(i-1)–N–Cα–C torsion, ψ is the N–Cα–C–N(i+1) torsion, both in degrees on (−180°, 180°]. α-helical residues cluster near (−60°, −45°); β-strand residues near (−120°, +130°). A Ramachandran plot is simply a scatter of (φ, ψ) for every residue.

B-factor. For experimental (PDB) structures, the B-factor (temperature factor) quantifies the positional spread of each atom in the crystal — a combination of thermal vibration and static disorder — in units of Å². High B-factors mark flexible loops or poorly resolved regions; low B-factors mark the rigid, well-ordered core.

Secondary structure (3-state, P-SEA). SS3 is a coarse helix/strand/coil call (letters a/b/c) made by the P-SEA algorithm from inter-Cα distances and dihedrals. It is less detailed than DSSP but needs only Cα positions.

Predicted aligned error. Predicted aligned error is AlphaFold's pairwise confidence. Unlike pLDDT (per-residue), PAE is per-residue-pair and captures whether two parts of the structure are correctly placed relative to each other. Units are ångströms of expected positional error.

Solvent-accessible surface area. Solvent-accessible surface area (SASA) is the area in Å² traced out by the centre of a 1.4 Å probe sphere (a water molecule) rolled over the protein's van der Waals surface (Shrake–Rupley / Lee–Richards construction). Buried residues have near-zero SASA; fully exposed residues can exceed 200 Å². The total SASA scales roughly with the number of surface residues.

Secondary structure (8-state, DSSP). The SS8 string is DSSP's per-residue secondary-structure call. α-helix (H) means an i→i+4 H-bond ladder; β-strand (E) means the residue participates in a β-sheet; 3₁₀ (G) and π (I) are tighter and wider helices; T/S are turns/bends; '-' is loop.

Rendered structure images. Structure images are PyMOL renders from six orthogonal camera directions. Cartoon representation draws helices as coils and strands as arrows; sticks shows the backbone as bonds; surface shows the solvent-excluded envelope. Rainbow coloring maps sequence position to hue (blue→red, N→C); chain coloring assigns a distinct color per polypeptide.

Sequence. The amino-acid sequence is the protein's primary structure: the linear order of residues from the N-terminus to the C-terminus, written in one-letter code. Everything el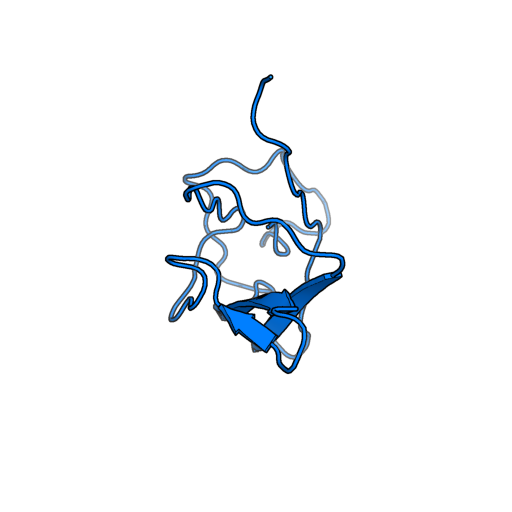se here — the 3D coordinates, the secondary structure, the domain annotations — is ultimately a consequence of this string.

Contact-map, Ramachandran, and PAE plots. Three diagnostic plots accompany the record. The Cα contact map visualizes the tertiary structure as a 2D adjacency matrix (8 Å cutoff, sequence-local contacts suppressed). The Ramachandran plot shows the distribution of backbone (φ, ψ) torsions, with points in the α and β basins reflecting secondary structure content. The PAE plot shows AlphaFold's inter-residue confidence as a color matrix.